Protein AF-A0A927HJ86-F1 (afdb_monomer_lite)

Foldseek 3Di:
DVVVVDPDDDDDDALLLQAAPVDDPVVVVVVVCVVVVHDDDDDHSADVVQQWDADPQFTTRNPHTSCRDPLCVPPRRRDNDRGDDD

Structure (mmCIF, N/CA/C/O backbone):
data_AF-A0A927HJ86-F1
#
_entry.id   AF-A0A927HJ86-F1
#
loop_
_atom_site.group_PDB
_atom_site.id
_atom_site.type_symbol
_atom_site.label_atom_id
_atom_site.label_alt_id
_atom_site.label_comp_id
_atom_site.label_asym_id
_atom_site.label_entity_id
_atom_site.label_seq_id
_atom_site.pdbx_PDB_ins_code
_atom_site.Cartn_x
_atom_site.Cartn_y
_atom_site.Cartn_z
_atom_site.occupancy
_atom_site.B_iso_or_equiv
_atom_site.auth_seq_id
_atom_site.auth_comp_id
_atom_site.auth_asym_id
_atom_site.auth_atom_id
_atom_site.pdbx_PDB_model_num
ATOM 1 N N . MET A 1 1 ? -19.700 12.084 6.887 1.00 81.44 1 MET A N 1
ATOM 2 C CA . MET A 1 1 ? -19.933 10.693 6.443 1.00 81.44 1 MET A CA 1
ATOM 3 C C . MET A 1 1 ? -20.506 9.810 7.548 1.00 81.44 1 MET A C 1
ATOM 5 O O . MET A 1 1 ? -21.568 9.251 7.320 1.00 81.44 1 MET A O 1
ATOM 9 N N . GLN A 1 2 ? -19.917 9.742 8.753 1.00 88.00 2 GLN A N 1
ATOM 10 C CA . GLN A 1 2 ? -20.550 9.027 9.885 1.00 88.00 2 GLN A CA 1
ATOM 11 C C . GLN A 1 2 ? -21.948 9.592 10.208 1.00 88.00 2 GLN A C 1
ATOM 13 O O . GLN A 1 2 ? -22.937 8.869 10.183 1.00 88.00 2 GLN A O 1
ATOM 18 N N . ALA A 1 3 ? -22.064 10.921 10.332 1.00 92.38 3 ALA A N 1
ATOM 19 C CA . ALA A 1 3 ? -23.352 11.611 10.489 1.00 92.38 3 ALA A CA 1
ATOM 20 C C . ALA A 1 3 ? -24.321 11.449 9.294 1.00 92.38 3 ALA A C 1
ATOM 22 O O . ALA A 1 3 ? -25.488 11.806 9.397 1.00 92.38 3 ALA A O 1
ATOM 23 N N . GLN A 1 4 ? -23.844 10.931 8.155 1.00 94.25 4 GLN A N 1
ATOM 24 C CA . GLN A 1 4 ? -24.650 10.635 6.962 1.00 94.25 4 GLN A CA 1
ATOM 25 C C . GLN A 1 4 ? -25.018 9.140 6.867 1.00 94.25 4 GLN A C 1
ATOM 27 O O . GLN A 1 4 ? -25.601 8.725 5.872 1.00 94.25 4 GLN A O 1
ATOM 32 N N . GLY A 1 5 ? -24.681 8.328 7.879 1.00 95.94 5 GLY A N 1
ATOM 33 C CA . GLY A 1 5 ? -25.045 6.910 7.953 1.00 95.94 5 GLY A CA 1
ATOM 34 C C . GLY A 1 5 ? -24.067 5.935 7.287 1.00 95.94 5 GLY A C 1
ATOM 35 O O . GLY A 1 5 ? -24.405 4.762 7.138 1.00 95.94 5 GLY A O 1
ATOM 36 N N . CYS A 1 6 ? -22.866 6.368 6.883 1.00 96.94 6 CYS A N 1
ATOM 37 C CA . CYS A 1 6 ? -21.849 5.452 6.353 1.00 96.94 6 CYS A CA 1
ATOM 38 C C . CYS A 1 6 ? -21.364 4.483 7.444 1.00 96.94 6 CYS A C 1
ATOM 40 O O . CYS A 1 6 ? -20.880 4.927 8.482 1.00 96.94 6 CYS A O 1
ATOM 42 N N . GLN A 1 7 ? -21.446 3.176 7.180 1.00 95.69 7 GLN A N 1
ATOM 43 C CA . GLN A 1 7 ? -21.011 2.120 8.110 1.00 95.69 7 GLN A CA 1
ATOM 44 C C . GLN A 1 7 ? -19.615 1.559 7.801 1.00 95.69 7 GLN A C 1
ATOM 46 O O . GLN A 1 7 ? -19.036 0.863 8.627 1.00 95.69 7 GLN A O 1
ATOM 51 N N . GLN A 1 8 ? -19.076 1.842 6.613 1.00 96.06 8 GLN A N 1
ATOM 52 C CA . GLN A 1 8 ? -17.768 1.365 6.177 1.00 96.06 8 GLN A CA 1
ATOM 53 C C . GLN A 1 8 ? -17.032 2.469 5.421 1.00 96.06 8 GLN A C 1
ATOM 55 O O . GLN A 1 8 ? -17.629 3.211 4.638 1.00 96.06 8 GLN A O 1
ATOM 60 N N . PHE A 1 9 ? -15.723 2.536 5.639 1.00 97.12 9 PHE A N 1
ATOM 61 C CA . PHE A 1 9 ? -14.824 3.490 5.008 1.00 97.12 9 PHE A CA 1
ATOM 62 C C . PHE A 1 9 ? -13.722 2.729 4.281 1.00 97.12 9 PHE A C 1
ATOM 64 O O . PHE A 1 9 ? -13.151 1.784 4.822 1.00 97.12 9 PHE A O 1
ATOM 71 N N . TYR A 1 10 ? -13.431 3.132 3.047 1.00 97.25 10 TYR A N 1
ATOM 72 C CA . TYR A 1 10 ? -12.382 2.527 2.236 1.00 97.25 10 TYR A CA 1
ATOM 73 C C . TYR A 1 10 ? -11.407 3.609 1.788 1.00 97.25 10 TYR A C 1
ATOM 75 O O . TYR A 1 10 ? -11.759 4.490 1.001 1.00 97.25 10 TYR A O 1
ATOM 83 N N . PHE A 1 11 ? -10.174 3.544 2.284 1.00 97.94 11 PHE A N 1
ATOM 84 C CA . PHE A 1 11 ? -9.116 4.444 1.852 1.00 97.94 11 PHE A CA 1
ATOM 85 C C . PHE A 1 11 ? -8.387 3.853 0.646 1.00 97.94 11 PHE A C 1
ATOM 87 O O . PHE A 1 11 ? -7.616 2.902 0.763 1.00 97.94 11 PHE A O 1
ATOM 94 N N . LYS A 1 12 ? -8.650 4.420 -0.534 1.00 97.88 12 LYS A N 1
ATOM 95 C CA . LYS A 1 12 ? -8.020 4.002 -1.788 1.00 97.88 12 LYS A CA 1
ATOM 96 C C . LYS A 1 12 ? -6.705 4.752 -2.014 1.00 97.88 12 LYS A C 1
ATOM 98 O O . LYS A 1 12 ? -6.703 5.964 -2.194 1.00 97.88 12 LYS A O 1
ATOM 103 N N . TYR A 1 13 ? -5.618 4.000 -2.147 1.00 97.38 13 TYR A N 1
ATOM 104 C CA . TYR A 1 13 ? -4.296 4.457 -2.605 1.00 97.38 13 TYR A CA 1
ATOM 105 C C . TYR A 1 13 ? -3.835 3.650 -3.830 1.00 97.38 13 TYR A C 1
ATOM 107 O O . TYR A 1 13 ? -4.529 2.729 -4.270 1.00 97.38 13 TYR A O 1
ATOM 115 N N . CYS A 1 14 ? -2.725 4.029 -4.469 1.00 96.81 14 CYS A N 1
ATOM 116 C CA . CYS A 1 14 ? -2.249 3.379 -5.696 1.00 96.81 14 CYS A CA 1
ATOM 117 C C . CYS A 1 14 ? -1.843 1.909 -5.460 1.00 96.81 14 CYS A C 1
ATOM 119 O O . CYS A 1 14 ? -1.336 1.559 -4.396 1.00 96.81 14 CYS A O 1
ATOM 121 N N . SER A 1 15 ? -2.047 1.040 -6.457 1.00 96.88 15 SER A N 1
ATOM 122 C CA . SER A 1 15 ? -1.741 -0.401 -6.365 1.00 96.88 15 SER A CA 1
ATOM 123 C C . SER A 1 15 ? -0.242 -0.716 -6.293 1.00 96.88 15 SER A C 1
ATOM 125 O O . SER A 1 15 ? 0.138 -1.856 -6.059 1.00 96.88 15 SER A O 1
ATOM 127 N N . THR A 1 16 ? 0.615 0.273 -6.538 1.00 96.81 16 THR A N 1
ATOM 128 C CA . THR A 1 16 ? 2.077 0.193 -6.396 1.00 96.81 16 THR A CA 1
ATOM 129 C C . THR A 1 16 ? 2.577 0.832 -5.098 1.00 96.81 16 THR A C 1
ATOM 131 O O . THR A 1 16 ? 3.777 0.990 -4.919 1.00 96.81 16 THR A O 1
ATOM 134 N N . PHE A 1 17 ? 1.659 1.141 -4.172 1.00 97.00 17 PHE A N 1
ATOM 135 C CA . PHE A 1 17 ? 1.949 1.682 -2.842 1.00 97.00 17 PHE A CA 1
ATOM 136 C C . PHE A 1 17 ? 2.730 3.010 -2.855 1.00 9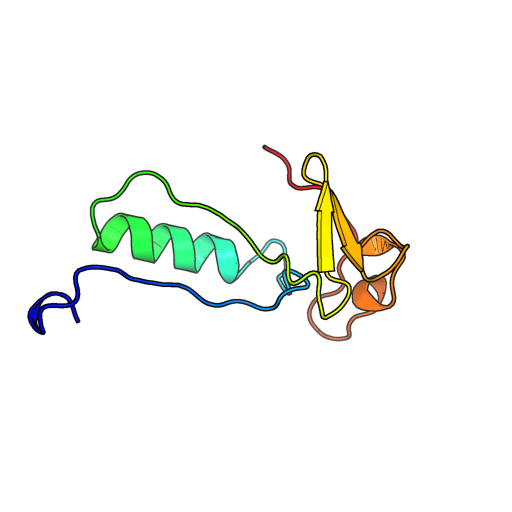7.00 17 PHE A C 1
ATOM 138 O O . PHE A 1 17 ? 3.503 3.305 -1.949 1.00 97.00 17 PHE A O 1
ATOM 145 N N . ASP A 1 18 ? 2.496 3.818 -3.890 1.00 97.06 18 ASP A N 1
ATOM 146 C CA . ASP A 1 18 ? 3.149 5.095 -4.174 1.00 97.06 18 ASP A CA 1
ATOM 147 C C . ASP A 1 18 ? 3.151 6.019 -2.950 1.00 97.06 18 ASP A C 1
ATOM 149 O O . ASP A 1 18 ? 2.145 6.640 -2.594 1.00 97.06 18 ASP A O 1
ATOM 153 N N . SER A 1 19 ? 4.299 6.077 -2.287 1.00 96.00 19 SER A N 1
ATOM 154 C CA . SER A 1 19 ? 4.533 6.858 -1.078 1.00 96.00 19 SER A CA 1
ATOM 155 C C . SER A 1 19 ? 6.033 7.035 -0.859 1.00 96.00 19 SER A C 1
ATOM 157 O O . SER A 1 19 ? 6.854 6.418 -1.536 1.00 96.00 19 SER A O 1
ATOM 159 N N . THR A 1 20 ? 6.395 7.907 0.072 1.00 94.44 20 THR A N 1
ATOM 160 C CA . THR A 1 20 ? 7.750 7.968 0.632 1.00 94.44 20 THR A CA 1
ATOM 161 C C . THR A 1 20 ? 7.696 7.600 2.113 1.00 94.44 20 THR A C 1
ATOM 163 O O . THR A 1 20 ? 6.616 7.405 2.673 1.00 94.44 20 THR A O 1
ATOM 166 N N . ALA A 1 21 ? 8.844 7.581 2.793 1.00 92.12 21 ALA A N 1
ATOM 167 C CA . ALA A 1 21 ? 8.883 7.444 4.251 1.00 92.12 21 ALA A CA 1
ATOM 168 C C . ALA A 1 21 ? 8.076 8.537 4.988 1.00 92.12 21 ALA A C 1
ATOM 170 O O . ALA A 1 21 ? 7.664 8.335 6.125 1.00 92.12 21 ALA A O 1
ATOM 171 N N . GLN A 1 22 ? 7.826 9.685 4.344 1.00 93.88 22 GLN A N 1
ATOM 172 C CA . GLN A 1 22 ? 6.984 10.757 4.887 1.00 93.88 22 GLN A CA 1
ATOM 173 C C . GLN A 1 22 ? 5.481 10.519 4.652 1.00 93.88 22 GLN A C 1
ATOM 175 O O . GLN A 1 22 ? 4.655 11.234 5.215 1.00 93.88 22 GLN A O 1
ATOM 180 N N . GLY A 1 23 ? 5.114 9.512 3.851 1.00 93.50 23 GLY A N 1
ATOM 181 C CA . GLY A 1 23 ? 3.738 9.112 3.583 1.00 93.50 23 GLY A CA 1
ATOM 182 C C . GLY A 1 23 ? 3.283 9.379 2.139 1.00 93.50 23 GLY A C 1
ATOM 183 O O . GLY A 1 23 ? 4.079 9.372 1.203 1.00 93.50 23 GLY A O 1
ATOM 184 N N . ASN A 1 24 ? 1.982 9.523 1.872 1.00 96.06 24 ASN A N 1
ATOM 185 C CA . ASN A 1 24 ? 0.921 9.890 2.828 1.00 96.06 24 ASN A CA 1
ATOM 186 C C . ASN A 1 24 ? 0.082 8.718 3.365 1.00 96.06 24 ASN A C 1
ATOM 188 O O . ASN A 1 24 ? -0.789 8.943 4.200 1.00 96.06 24 ASN A O 1
ATOM 192 N N . ILE A 1 25 ? 0.315 7.484 2.903 1.00 97.00 25 ILE A N 1
ATOM 193 C CA . ILE A 1 25 ? -0.570 6.344 3.203 1.00 97.00 25 ILE A CA 1
ATOM 194 C C . ILE A 1 25 ? -0.676 6.089 4.716 1.00 97.00 25 ILE A C 1
ATOM 196 O O . ILE A 1 25 ? -1.788 6.065 5.237 1.00 97.00 25 ILE A O 1
ATOM 200 N N . GLY A 1 26 ? 0.456 5.961 5.417 1.00 96.06 26 GLY A N 1
ATOM 201 C CA . GLY A 1 26 ? 0.495 5.759 6.873 1.00 96.06 26 GLY A CA 1
ATOM 202 C C . GLY A 1 26 ? -0.187 6.888 7.658 1.00 96.06 26 GLY A C 1
ATOM 203 O O . GLY A 1 26 ? -1.188 6.622 8.316 1.00 96.06 26 GLY A O 1
ATOM 204 N N . PRO A 1 27 ? 0.249 8.157 7.511 1.00 97.69 27 PRO A N 1
ATOM 205 C CA . PRO A 1 27 ? -0.355 9.280 8.233 1.00 97.69 27 PRO A CA 1
ATOM 206 C C . PRO A 1 27 ? -1.871 9.426 8.033 1.00 97.69 27 PRO A C 1
ATOM 208 O O . PRO A 1 27 ? -2.593 9.774 8.965 1.00 97.69 27 PRO A O 1
ATOM 211 N N . VAL A 1 28 ? -2.376 9.153 6.825 1.00 98.06 28 VAL A N 1
ATOM 212 C CA . VAL A 1 28 ? -3.821 9.193 6.557 1.00 98.06 28 VAL A CA 1
ATOM 213 C C . VAL A 1 28 ? -4.543 8.014 7.211 1.00 98.06 28 VAL A C 1
ATOM 215 O O . VAL A 1 28 ? -5.629 8.207 7.752 1.00 98.06 28 VAL A O 1
ATOM 218 N N . LEU A 1 29 ? -3.964 6.808 7.192 1.00 97.19 29 LEU A N 1
ATOM 219 C CA . LEU A 1 29 ? -4.531 5.649 7.887 1.00 97.19 29 LEU A CA 1
ATOM 220 C C . LEU A 1 29 ? -4.602 5.874 9.401 1.00 97.19 29 LEU A C 1
ATOM 222 O O . LEU A 1 29 ? -5.647 5.601 9.985 1.00 97.19 29 LEU A O 1
ATOM 226 N N . ASP A 1 30 ? -3.550 6.423 10.010 1.00 97.38 30 ASP A N 1
ATOM 227 C CA . ASP A 1 30 ? -3.521 6.735 11.443 1.00 97.38 30 ASP A CA 1
ATOM 228 C C . ASP A 1 30 ? -4.621 7.738 11.815 1.00 97.38 30 ASP A C 1
ATOM 230 O O . ASP A 1 30 ? -5.367 7.530 12.774 1.00 97.38 30 ASP A O 1
ATOM 234 N N . ALA A 1 31 ? -4.779 8.797 11.014 1.00 98.06 31 ALA A N 1
ATOM 235 C CA . ALA A 1 31 ? -5.833 9.787 11.211 1.00 98.06 31 ALA A CA 1
ATOM 236 C C . ALA A 1 31 ? -7.240 9.185 11.051 1.00 98.06 31 ALA A C 1
ATOM 238 O O . ALA A 1 31 ? -8.136 9.492 11.837 1.00 98.06 31 ALA A O 1
ATOM 239 N N . LEU A 1 32 ? -7.443 8.309 10.058 1.00 97.56 32 LEU A N 1
ATOM 240 C CA . LEU A 1 32 ? -8.723 7.628 9.846 1.00 97.56 32 LEU A CA 1
ATOM 241 C C . LEU A 1 32 ? -9.061 6.671 10.991 1.00 97.56 32 LEU A C 1
ATOM 243 O O . LEU A 1 32 ? -10.204 6.652 11.437 1.00 97.56 32 LEU A O 1
ATOM 247 N N . LEU A 1 33 ? -8.092 5.890 11.471 1.00 97.88 33 LEU A N 1
ATOM 248 C CA . LEU A 1 33 ? -8.281 4.982 12.602 1.00 97.88 33 LEU A CA 1
ATOM 249 C C . LEU A 1 33 ? -8.651 5.751 13.873 1.00 97.88 33 LEU A C 1
ATOM 251 O O . LEU A 1 33 ? -9.624 5.391 14.534 1.00 97.88 33 LEU A O 1
ATOM 255 N N . ALA A 1 34 ? -7.943 6.845 14.168 1.00 97.94 34 ALA A N 1
ATOM 256 C CA . ALA A 1 34 ? -8.236 7.694 15.319 1.00 97.94 34 ALA A CA 1
ATOM 257 C C . ALA A 1 34 ? -9.652 8.296 15.261 1.00 97.94 34 ALA A C 1
ATOM 259 O O . ALA A 1 34 ? -10.383 8.235 16.247 1.00 97.94 34 ALA A O 1
ATOM 260 N N . GLU A 1 35 ? -10.060 8.828 14.104 1.00 96.62 35 GLU A N 1
ATOM 261 C CA . GLU A 1 35 ? -11.389 9.430 13.907 1.00 96.62 35 GLU A CA 1
ATOM 262 C C . GLU A 1 35 ? -12.527 8.395 13.949 1.00 96.62 35 GLU A C 1
ATOM 264 O O . GLU A 1 35 ? -13.645 8.701 14.365 1.00 96.62 35 GLU A O 1
ATOM 269 N N . LEU A 1 36 ? -12.261 7.163 13.510 1.00 96.56 36 LEU A N 1
ATOM 270 C CA . LEU A 1 36 ? -13.232 6.066 13.540 1.00 96.56 36 LEU A CA 1
ATOM 271 C C . LEU A 1 36 ? -13.245 5.313 14.880 1.00 96.56 36 LEU A C 1
ATOM 273 O O . LEU A 1 36 ? -14.131 4.491 15.095 1.00 96.56 36 LEU A O 1
ATOM 277 N N . GLY A 1 37 ? -12.299 5.592 15.783 1.00 96.56 37 GLY A N 1
ATOM 278 C CA . GLY A 1 37 ? -12.154 4.876 17.053 1.00 96.56 37 GLY A CA 1
ATOM 279 C C . GLY A 1 37 ? -11.675 3.428 16.891 1.00 96.56 37 GLY A C 1
ATOM 280 O O . GLY A 1 37 ? -11.946 2.590 17.748 1.00 96.56 37 GLY A O 1
ATOM 281 N N . GLU A 1 38 ? -10.975 3.130 15.799 1.00 97.50 38 GLU A N 1
ATOM 282 C CA . GLU A 1 38 ? -10.497 1.793 15.447 1.00 97.50 38 GLU A CA 1
ATOM 283 C C . GLU A 1 38 ? -8.999 1.643 15.738 1.00 97.50 38 GLU A C 1
ATOM 285 O O . GLU A 1 38 ? -8.238 2.607 15.722 1.00 97.50 38 GLU A O 1
ATOM 290 N N . THR A 1 39 ? -8.546 0.413 15.982 1.00 97.06 39 THR A N 1
ATOM 291 C CA . THR A 1 39 ? -7.138 0.128 16.338 1.00 97.06 39 THR A CA 1
ATOM 292 C C . THR A 1 39 ? -6.380 -0.663 15.279 1.00 97.06 39 THR A C 1
ATOM 294 O O . THR A 1 39 ? -5.178 -0.886 15.412 1.00 97.06 39 THR A O 1
ATOM 297 N N . ARG A 1 40 ? -7.070 -1.127 14.234 1.00 96.38 40 ARG A N 1
ATOM 298 C CA . ARG A 1 40 ? -6.490 -1.971 13.187 1.00 96.38 40 ARG A CA 1
ATOM 299 C C . ARG A 1 40 ? -7.226 -1.814 11.868 1.00 96.38 40 ARG A C 1
ATOM 301 O O . ARG A 1 40 ? -8.427 -1.569 11.834 1.00 96.38 40 ARG A O 1
ATOM 308 N N . THR A 1 41 ? -6.503 -2.038 10.781 1.00 97.38 41 THR A N 1
ATOM 309 C CA . THR A 1 41 ? -7.043 -2.063 9.420 1.00 97.38 41 THR A CA 1
ATOM 310 C C . THR A 1 41 ? -6.237 -3.028 8.554 1.00 97.38 41 THR A C 1
ATOM 312 O O . THR A 1 41 ? -5.259 -3.619 9.013 1.00 97.38 41 THR A O 1
ATOM 315 N N . VAL A 1 42 ? -6.660 -3.214 7.306 1.00 95.94 42 VAL A N 1
ATOM 316 C CA . VAL A 1 42 ? -5.998 -4.076 6.324 1.00 95.94 42 VAL A CA 1
ATOM 317 C C . VAL A 1 42 ? -5.399 -3.223 5.211 1.00 95.94 42 VAL A C 1
ATOM 319 O O . VAL A 1 42 ? -6.044 -2.311 4.693 1.00 95.94 42 VAL A O 1
ATOM 322 N N . ILE A 1 43 ? -4.180 -3.569 4.800 1.00 96.19 43 ILE A N 1
ATOM 323 C CA . ILE A 1 43 ? -3.518 -3.012 3.620 1.00 96.19 43 ILE A CA 1
ATOM 324 C C . ILE A 1 43 ? -3.601 -4.044 2.493 1.00 96.19 43 ILE A C 1
ATOM 326 O O . ILE A 1 43 ? -3.203 -5.195 2.660 1.00 96.19 43 ILE A O 1
ATOM 330 N N . SER A 1 44 ? -4.151 -3.650 1.342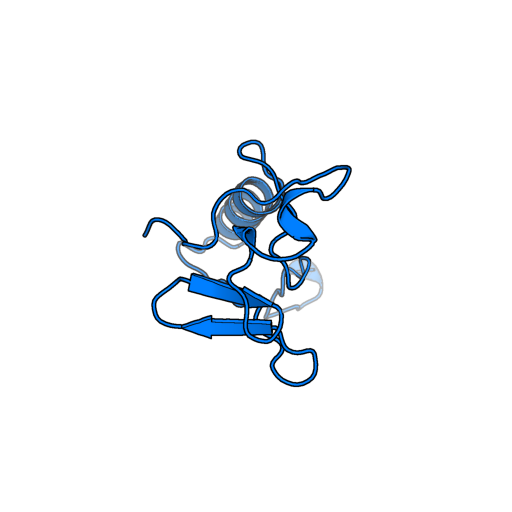 1.00 96.69 44 SER A N 1
ATOM 331 C CA . SER A 1 44 ? -4.316 -4.544 0.191 1.00 96.69 44 SER A CA 1
ATOM 332 C C . SER A 1 44 ? -4.219 -3.763 -1.126 1.00 96.69 44 SER A C 1
ATOM 334 O O . SER A 1 44 ? -5.232 -3.316 -1.661 1.00 96.69 44 SER A O 1
ATOM 336 N N . PRO A 1 45 ? -3.000 -3.555 -1.661 1.00 97.00 45 PRO A N 1
ATOM 337 C CA . PRO A 1 45 ? -2.790 -2.886 -2.943 1.00 97.00 45 PRO A CA 1
ATOM 338 C C . PRO A 1 45 ? -2.949 -3.843 -4.136 1.00 97.00 45 PRO A C 1
ATOM 340 O O . PRO A 1 45 ? -2.901 -3.398 -5.283 1.00 97.00 45 PRO A O 1
ATOM 343 N N . ALA A 1 46 ? -3.077 -5.152 -3.880 1.00 97.56 46 ALA A N 1
ATOM 344 C CA . ALA A 1 46 ? -3.083 -6.177 -4.911 1.00 97.56 46 ALA A CA 1
ATOM 345 C C . ALA A 1 46 ? -4.270 -5.992 -5.864 1.00 97.56 46 ALA A C 1
ATOM 347 O O . ALA A 1 46 ? -5.416 -5.815 -5.455 1.00 97.56 46 ALA A O 1
ATOM 348 N N . LEU A 1 47 ? -3.978 -6.089 -7.155 1.00 97.75 47 LEU A N 1
ATOM 349 C CA . LEU A 1 47 ? -4.957 -6.102 -8.229 1.00 97.75 47 LEU A CA 1
ATOM 350 C C . LEU A 1 47 ? -4.455 -7.081 -9.301 1.00 97.75 47 LEU A C 1
ATOM 352 O O . LEU A 1 47 ? -3.814 -6.651 -10.267 1.00 97.75 47 LEU A O 1
ATOM 356 N N . PRO A 1 48 ? -4.700 -8.398 -9.134 1.00 97.88 48 PRO A N 1
ATOM 357 C CA . PRO A 1 48 ? -4.064 -9.433 -9.952 1.00 97.88 48 PRO A CA 1
ATOM 358 C C . PRO A 1 48 ? -4.339 -9.307 -11.451 1.00 97.88 48 PRO A C 1
ATOM 360 O O . PRO A 1 48 ? -3.444 -9.547 -12.254 1.00 97.88 48 PRO A O 1
ATOM 363 N N . VAL A 1 49 ? -5.535 -8.847 -11.837 1.00 98.12 49 VAL A N 1
ATOM 364 C CA . VAL A 1 49 ? -5.886 -8.595 -13.249 1.00 98.12 49 VAL A CA 1
ATOM 365 C C . VAL A 1 49 ? -4.965 -7.561 -13.918 1.00 98.12 49 VAL A C 1
ATOM 367 O O . VAL A 1 49 ? -4.749 -7.626 -15.122 1.00 98.12 49 VAL A O 1
ATOM 370 N N . ASN A 1 50 ? -4.356 -6.663 -13.133 1.00 97.81 50 ASN A N 1
ATOM 371 C CA . ASN A 1 50 ? -3.374 -5.676 -13.593 1.00 97.81 50 ASN A CA 1
ATOM 372 C C . ASN A 1 50 ? -1.932 -6.063 -13.213 1.00 97.81 50 ASN A C 1
ATOM 374 O O . ASN A 1 50 ? -1.049 -5.202 -13.181 1.00 97.81 50 ASN A O 1
ATOM 378 N N . GLY A 1 51 ? -1.689 -7.329 -12.867 1.00 97.94 51 GLY A N 1
ATOM 379 C CA . GLY A 1 51 ? -0.368 -7.837 -12.507 1.00 97.94 51 GLY A CA 1
ATOM 380 C C . GLY A 1 51 ? 0.185 -7.279 -11.196 1.00 97.94 51 GLY A C 1
ATOM 381 O O . GLY A 1 51 ? 1.396 -7.196 -11.055 1.00 97.94 51 GLY A O 1
ATOM 382 N N . ARG A 1 52 ? -0.659 -6.834 -10.253 1.00 98.50 52 ARG A N 1
ATOM 383 C CA . ARG A 1 52 ? -0.207 -6.462 -8.899 1.00 98.50 52 ARG A CA 1
ATOM 384 C C . ARG A 1 52 ? -0.582 -7.570 -7.932 1.00 98.50 52 ARG A C 1
ATOM 386 O O . ARG A 1 52 ? -1.769 -7.787 -7.689 1.00 98.50 52 ARG A O 1
ATOM 393 N N . THR A 1 53 ? 0.406 -8.261 -7.385 1.00 98.44 53 THR A N 1
ATOM 394 C CA . THR A 1 53 ? 0.210 -9.367 -6.438 1.00 98.44 53 THR A CA 1
ATOM 395 C C . THR A 1 53 ? 1.059 -9.148 -5.195 1.00 98.44 53 THR A C 1
ATOM 397 O O . THR A 1 53 ? 2.107 -8.514 -5.255 1.00 98.44 53 THR A O 1
ATOM 400 N N . VAL A 1 54 ? 0.590 -9.645 -4.051 1.00 97.69 54 VAL A N 1
ATOM 401 C CA . VAL A 1 54 ? 1.347 -9.623 -2.795 1.00 97.69 54 VAL A CA 1
ATOM 402 C C . VAL A 1 54 ? 1.546 -11.058 -2.338 1.00 97.69 54 VAL A C 1
ATOM 404 O O . VAL A 1 54 ? 0.581 -11.819 -2.268 1.00 97.69 54 VAL A O 1
ATOM 407 N N . TYR A 1 55 ? 2.783 -11.426 -2.021 1.00 96.56 55 TYR A N 1
ATOM 408 C CA . TYR A 1 55 ? 3.125 -12.743 -1.494 1.00 96.56 55 TYR A CA 1
ATOM 409 C C . TYR A 1 55 ? 4.110 -12.592 -0.338 1.00 96.56 55 TYR A C 1
ATOM 411 O O . TYR A 1 55 ? 5.161 -11.983 -0.505 1.00 96.56 55 TYR A O 1
ATOM 419 N N . GLN A 1 56 ? 3.760 -13.125 0.840 1.00 95.31 56 GLN A N 1
ATOM 420 C CA . GLN A 1 56 ? 4.585 -13.037 2.059 1.00 95.31 56 GLN A CA 1
ATOM 421 C C . GLN A 1 56 ? 5.047 -11.600 2.386 1.00 95.31 56 GLN A C 1
ATOM 423 O O . GLN A 1 56 ? 6.188 -11.385 2.769 1.00 95.31 56 GLN A O 1
ATOM 428 N N . GLY A 1 57 ? 4.180 -10.603 2.176 1.00 95.00 57 GLY A N 1
ATOM 429 C CA . GLY A 1 57 ? 4.505 -9.189 2.418 1.00 95.00 57 GLY A CA 1
ATOM 430 C C . GLY A 1 57 ? 5.310 -8.497 1.310 1.00 95.00 57 GLY A C 1
ATOM 431 O O . GLY A 1 57 ? 5.511 -7.290 1.393 1.00 95.00 57 GLY A O 1
ATOM 432 N N . TYR A 1 58 ? 5.719 -9.214 0.258 1.00 97.69 58 TYR A N 1
ATOM 433 C CA . TYR A 1 58 ? 6.376 -8.638 -0.917 1.00 97.69 58 TYR A CA 1
ATOM 434 C C . TYR A 1 58 ? 5.358 -8.253 -1.990 1.00 97.69 58 TYR A C 1
ATOM 436 O O . TYR A 1 58 ? 4.531 -9.083 -2.379 1.00 97.69 58 TYR A O 1
ATOM 444 N N . LEU A 1 59 ? 5.437 -7.019 -2.493 1.00 98.12 59 LEU A N 1
ATOM 445 C CA . LEU A 1 59 ? 4.635 -6.527 -3.616 1.00 98.12 59 LEU A CA 1
ATOM 446 C C . LEU A 1 59 ? 5.348 -6.777 -4.952 1.00 98.12 59 LEU A C 1
ATOM 448 O O . LEU A 1 59 ? 6.497 -6.378 -5.147 1.00 98.12 59 LEU A O 1
ATOM 452 N N . PHE A 1 60 ? 4.624 -7.377 -5.892 1.00 98.44 60 PHE A N 1
ATOM 453 C CA . PHE A 1 60 ? 5.080 -7.667 -7.247 1.00 98.44 60 PHE A CA 1
ATOM 454 C C . PHE A 1 60 ? 4.349 -6.802 -8.276 1.00 98.44 60 PHE A C 1
ATOM 456 O O . PHE A 1 60 ? 3.153 -6.516 -8.149 1.00 98.44 60 PHE A O 1
ATOM 463 N N . VAL A 1 61 ? 5.078 -6.421 -9.325 1.00 98.38 61 VAL A N 1
ATOM 464 C CA . VAL A 1 61 ? 4.571 -5.769 -10.534 1.00 98.38 61 VAL A CA 1
ATOM 465 C C . VAL A 1 61 ? 4.907 -6.667 -11.723 1.00 98.38 61 VAL A C 1
ATOM 467 O O . VAL A 1 61 ? 6.043 -6.717 -12.188 1.00 98.38 61 VAL A O 1
ATOM 470 N N . GLY A 1 62 ? 3.908 -7.401 -12.209 1.00 97.75 62 GLY A N 1
ATOM 471 C CA . GLY A 1 62 ? 4.114 -8.503 -13.141 1.00 97.75 62 GLY A CA 1
ATOM 472 C C . GLY A 1 62 ? 4.903 -9.624 -12.465 1.00 97.75 62 GLY A C 1
ATOM 473 O O . GLY A 1 62 ? 4.501 -10.122 -11.417 1.00 97.75 62 GLY A O 1
ATOM 474 N N . GLU A 1 63 ? 6.027 -9.998 -13.067 1.00 97.62 63 GLU A N 1
ATOM 475 C CA . GLU A 1 63 ? 6.929 -11.043 -12.561 1.00 97.62 63 GLU A CA 1
ATOM 476 C C . GLU A 1 63 ? 8.068 -10.486 -11.689 1.00 97.62 63 GLU A C 1
ATOM 478 O O . GLU A 1 63 ? 8.865 -11.251 -11.154 1.00 97.62 63 GLU A O 1
ATOM 483 N N . GLN A 1 64 ? 8.161 -9.160 -11.541 1.00 98.31 64 GLN A N 1
ATOM 484 C CA . GLN A 1 64 ? 9.253 -8.488 -10.834 1.00 98.31 64 GLN A CA 1
ATOM 485 C C . GLN A 1 64 ? 8.812 -7.994 -9.456 1.00 98.31 64 GLN A C 1
ATOM 487 O O . GLN A 1 64 ? 7.653 -7.614 -9.265 1.00 98.31 64 GLN A O 1
ATOM 492 N N . LEU A 1 65 ? 9.750 -7.918 -8.510 1.00 98.44 65 LEU A N 1
ATOM 493 C CA . LEU A 1 65 ? 9.543 -7.176 -7.267 1.00 98.44 65 LEU A CA 1
ATOM 494 C C . LEU A 1 65 ? 9.302 -5.689 -7.566 1.00 98.44 65 LEU A C 1
ATOM 496 O O . LEU A 1 65 ? 9.808 -5.145 -8.551 1.00 98.44 65 LEU A O 1
ATOM 500 N N . LEU A 1 66 ? 8.553 -5.004 -6.698 1.00 98.44 66 LEU A N 1
ATOM 501 C CA . LEU A 1 66 ? 8.254 -3.575 -6.844 1.00 98.44 66 LEU A CA 1
ATOM 502 C C . LEU A 1 66 ? 9.516 -2.735 -7.109 1.00 98.44 66 LEU A C 1
ATOM 504 O O . LEU A 1 66 ? 9.526 -1.927 -8.039 1.00 98.44 66 LEU A O 1
ATOM 508 N N . ASN A 1 67 ? 10.579 -2.972 -6.341 1.00 98.00 67 ASN A N 1
ATOM 509 C CA .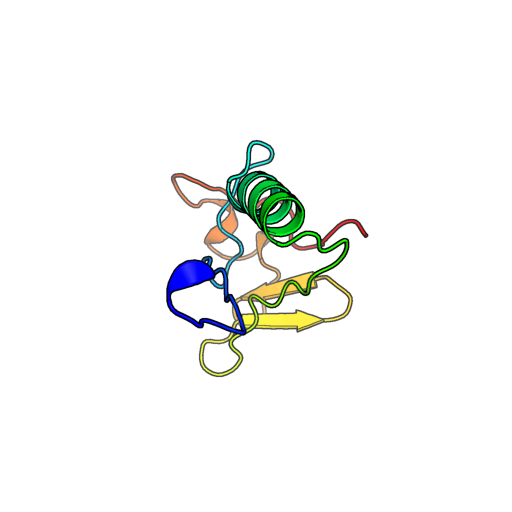 ASN A 1 67 ? 11.849 -2.248 -6.409 1.00 98.00 67 ASN A CA 1
ATOM 510 C C . ASN A 1 67 ? 12.801 -2.694 -7.532 1.00 98.00 67 ASN A C 1
ATOM 512 O O . ASN A 1 67 ? 13.869 -2.104 -7.723 1.00 98.00 67 ASN A O 1
ATOM 516 N N . GLU A 1 68 ? 12.412 -3.718 -8.286 1.00 98.31 68 GLU A N 1
ATOM 517 C CA . GLU A 1 68 ? 13.075 -4.171 -9.513 1.00 98.31 68 GLU A CA 1
ATOM 518 C C . GLU A 1 68 ? 12.273 -3.790 -10.768 1.00 98.31 68 GLU A C 1
ATOM 520 O O . GLU A 1 68 ? 12.761 -3.917 -11.891 1.00 98.31 68 GLU A O 1
ATOM 525 N N . SER A 1 69 ? 11.049 -3.291 -10.583 1.00 97.69 69 SER A N 1
ATOM 526 C CA . SER A 1 69 ? 10.194 -2.781 -11.650 1.00 97.69 69 SER A CA 1
ATOM 527 C C . SER A 1 69 ? 10.539 -1.331 -12.019 1.00 97.69 69 SER A C 1
ATOM 529 O O . SER A 1 69 ? 11.369 -0.667 -11.391 1.00 97.69 69 SER A O 1
ATOM 531 N N . GLY A 1 70 ? 9.820 -0.776 -13.000 1.00 97.25 70 GLY A N 1
ATOM 532 C CA . GLY A 1 70 ? 9.908 0.650 -13.334 1.00 97.25 70 GLY A CA 1
ATOM 533 C C . GLY A 1 70 ? 9.619 1.595 -12.156 1.00 97.25 70 GLY A C 1
ATOM 534 O O . GLY A 1 70 ? 10.098 2.728 -12.164 1.00 97.25 70 GLY A O 1
ATOM 535 N N . MET A 1 71 ? 8.911 1.130 -11.115 1.00 98.06 71 MET A N 1
ATOM 536 C CA . MET A 1 71 ? 8.610 1.934 -9.922 1.00 98.06 71 MET A CA 1
ATOM 537 C C . MET A 1 71 ? 9.856 2.347 -9.132 1.00 98.06 71 MET A C 1
ATOM 539 O O . MET A 1 71 ? 9.812 3.365 -8.443 1.00 98.06 71 MET A O 1
ATOM 543 N N . ARG A 1 72 ? 10.984 1.638 -9.282 1.00 98.00 72 ARG A N 1
ATOM 544 C CA . ARG A 1 72 ? 12.269 2.025 -8.678 1.00 98.00 72 ARG A CA 1
ATOM 545 C C . ARG A 1 72 ? 12.691 3.448 -9.045 1.00 98.00 72 ARG A C 1
ATOM 547 O O . ARG A 1 72 ? 13.269 4.151 -8.229 1.00 98.00 72 ARG A O 1
ATOM 554 N N . HIS A 1 73 ? 12.385 3.875 -10.267 1.00 97.81 73 HIS A N 1
ATOM 555 C CA . HIS A 1 73 ? 12.755 5.189 -10.796 1.00 97.81 73 HIS A CA 1
ATOM 556 C C . HIS A 1 73 ? 11.535 6.102 -10.971 1.00 97.81 73 HIS A C 1
ATOM 558 O O . HIS A 1 73 ? 11.565 7.020 -11.792 1.00 97.81 73 HIS A O 1
ATOM 564 N N . HIS A 1 74 ? 10.438 5.837 -10.248 1.00 97.94 74 HIS A N 1
ATOM 565 C CA . HIS A 1 74 ? 9.250 6.681 -10.325 1.00 97.94 74 HIS A CA 1
ATOM 566 C C . HIS A 1 74 ? 9.619 8.133 -9.955 1.00 97.94 74 HIS A C 1
ATOM 568 O O . HIS A 1 74 ? 10.273 8.349 -8.935 1.00 97.94 74 HIS A O 1
ATOM 574 N N . PRO A 1 75 ? 9.215 9.145 -10.747 1.00 97.25 75 PRO A N 1
ATOM 575 C CA . PRO A 1 75 ? 9.757 10.504 -10.637 1.00 97.25 75 PRO A CA 1
ATOM 576 C C . PRO A 1 75 ? 9.398 11.237 -9.337 1.00 97.25 75 PRO A C 1
ATOM 578 O O . PRO A 1 75 ? 10.031 12.238 -9.014 1.00 97.25 75 PRO A O 1
ATOM 581 N N . VAL A 1 76 ? 8.374 10.775 -8.614 1.00 97.44 76 VAL A N 1
ATOM 582 C CA . VAL A 1 76 ? 7.865 11.433 -7.394 1.00 97.44 76 VAL A CA 1
ATOM 583 C C . VAL A 1 76 ? 7.986 10.537 -6.162 1.00 97.44 76 VAL A C 1
ATOM 585 O O . VAL A 1 76 ? 8.262 11.013 -5.066 1.00 97.44 76 VAL A O 1
ATOM 588 N N . THR A 1 77 ? 7.784 9.236 -6.341 1.00 96.88 77 THR A N 1
ATOM 589 C CA . THR A 1 77 ? 7.730 8.233 -5.264 1.00 96.88 77 THR A CA 1
ATOM 590 C C . THR A 1 77 ? 8.524 7.001 -5.690 1.00 96.88 77 THR A C 1
ATOM 592 O O . THR A 1 77 ? 7.921 5.973 -6.003 1.00 96.88 77 THR A O 1
ATOM 595 N N . PRO A 1 78 ? 9.856 7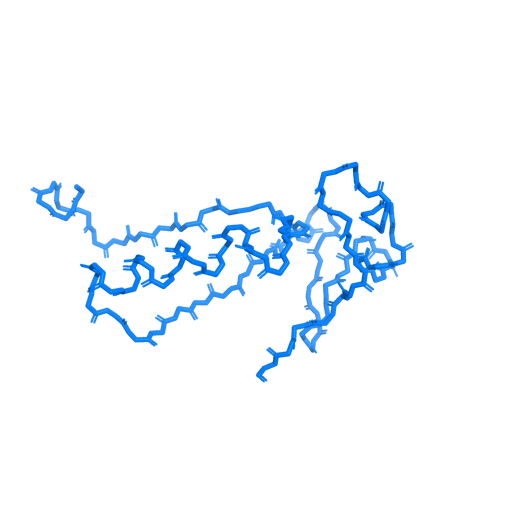.118 -5.829 1.00 97.06 78 PRO A N 1
ATOM 596 C CA . PRO A 1 78 ? 10.699 5.984 -6.184 1.00 97.06 78 PRO A CA 1
ATOM 597 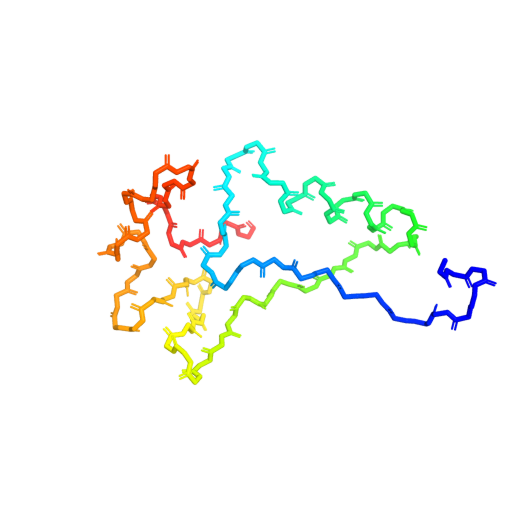C C . PRO A 1 78 ? 10.581 4.896 -5.113 1.00 97.06 78 PRO A C 1
ATOM 599 O O . PRO A 1 78 ? 10.711 5.166 -3.919 1.00 97.06 78 PRO A O 1
ATOM 602 N N . MET A 1 79 ? 10.309 3.668 -5.549 1.00 97.25 79 MET A N 1
ATOM 603 C CA . MET A 1 79 ? 10.066 2.532 -4.660 1.00 97.25 79 MET A CA 1
ATOM 604 C C . MET A 1 79 ? 11.321 1.655 -4.599 1.00 97.25 79 MET A C 1
ATOM 606 O O . MET A 1 79 ? 11.575 0.869 -5.508 1.00 97.25 79 MET A O 1
ATOM 610 N N . GLU A 1 80 ? 12.131 1.810 -3.551 1.00 96.31 80 GLU A N 1
ATOM 611 C CA . GLU A 1 80 ? 13.422 1.108 -3.402 1.00 96.31 80 GLU A CA 1
ATOM 612 C C . GLU A 1 80 ? 13.329 -0.207 -2.609 1.00 96.31 80 GLU A C 1
ATOM 614 O O . GLU A 1 80 ? 14.232 -1.046 -2.684 1.00 96.31 80 GLU A O 1
ATOM 619 N N . ASP A 1 81 ? 12.207 -0.427 -1.923 1.00 96.50 81 ASP A N 1
ATOM 620 C CA . ASP A 1 81 ? 11.881 -1.650 -1.190 1.00 96.50 81 ASP A CA 1
ATOM 621 C C . ASP A 1 81 ? 10.543 -2.220 -1.686 1.00 96.50 81 ASP A C 1
ATOM 623 O O . ASP A 1 81 ? 9.628 -1.477 -2.047 1.00 96.50 81 ASP A O 1
ATOM 627 N N . ALA A 1 82 ? 10.446 -3.545 -1.741 1.00 96.50 82 ALA A N 1
ATOM 628 C CA . ALA A 1 82 ? 9.242 -4.275 -2.121 1.00 96.50 82 ALA A CA 1
ATOM 629 C C . ALA A 1 82 ? 8.561 -4.968 -0.935 1.00 96.50 82 ALA A C 1
ATOM 631 O O . ALA A 1 82 ? 7.449 -5.468 -1.103 1.00 96.50 82 ALA A O 1
ATOM 632 N N . HIS A 1 83 ? 9.216 -5.031 0.227 1.00 94.62 83 HIS A N 1
ATOM 633 C CA . HIS A 1 83 ? 8.721 -5.710 1.415 1.00 94.62 83 HIS A CA 1
ATOM 634 C C . HIS A 1 83 ? 8.092 -4.728 2.399 1.00 94.62 83 HIS A C 1
ATOM 636 O O . HIS A 1 83 ? 8.612 -3.642 2.648 1.00 94.62 83 HIS A O 1
ATOM 642 N N . TRP A 1 84 ? 6.995 -5.135 3.027 1.00 82.00 84 TRP A N 1
ATOM 643 C CA . TRP A 1 84 ? 6.495 -4.435 4.203 1.00 82.00 84 TRP A CA 1
ATOM 644 C C . TRP A 1 84 ? 7.173 -4.964 5.457 1.00 82.00 84 TRP A C 1
ATOM 646 O O . TRP A 1 84 ? 7.037 -6.138 5.791 1.00 82.00 84 TRP A O 1
ATOM 656 N N . ALA A 1 85 ? 7.862 -4.092 6.190 1.00 61.31 85 ALA A N 1
ATOM 657 C CA . ALA A 1 85 ? 8.198 -4.393 7.572 1.00 61.31 85 ALA A CA 1
ATOM 658 C C . ALA A 1 85 ? 6.887 -4.550 8.361 1.00 61.31 85 ALA A C 1
ATOM 660 O O . ALA A 1 85 ? 6.095 -3.608 8.439 1.00 61.31 85 ALA A O 1
ATOM 661 N N . ALA A 1 86 ? 6.640 -5.760 8.860 1.00 46.31 86 ALA A N 1
ATOM 662 C CA . ALA A 1 86 ? 5.637 -6.003 9.889 1.00 46.31 86 ALA A CA 1
ATOM 663 C C . ALA A 1 86 ? 6.079 -5.377 11.218 1.00 46.31 86 ALA A C 1
ATOM 665 O O . ALA A 1 86 ? 7.302 -5.408 11.497 1.00 46.31 86 ALA A O 1
#

Secondary structure (DSSP, 8-state):
-GGGT---------TT---BTTBSHHHHHHHHHHHHT-S-------BGGGTEEEETTEEEETTEEGGGSGGGG-SSS-----B---

pLDDT: mean 95.49, std 7.1, range [46.31, 98.5]

Radius of gyration: 14.58 Å; chains: 1; bounding box: 38×25×31 Å

Sequence (86 aa):
MQAQGCQQFYFKYCSTFDSTAQGNIGPVLDALLAELGETRTVISPALPVNGRTVYQGYLFVGEQLLNESGMRHHPVTPMEDAHWAA

Organism: Klebsiella pneumoniae (NCBI:txid573)

InterPro domains:
  IPR010737 Four-carbon acid sugar kinase, N-terminal domain [PF07005] (2-83)
  IPR037051 Four-carbon acid sugar kinase, N-ter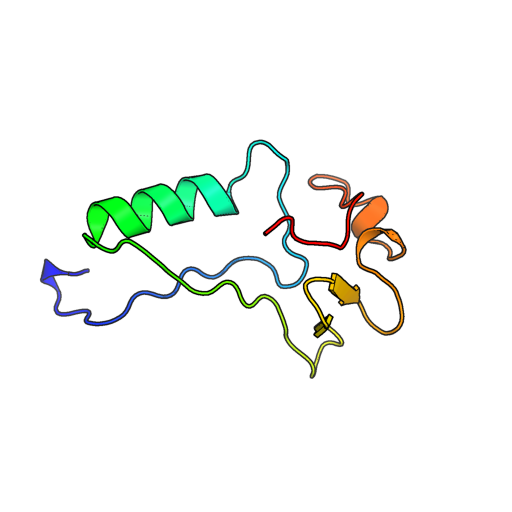minal domain superfamily [G3DSA:3.40.50.10840] (1-86)